Protein AF-A0A9L0K3Y4-F1 (afdb_monomer)

Sequence (132 aa):
KIEARVSADEDLKLSDLLKYYLRESQAAKDLLYRRSRSLVDYENANKALDKARAKNKDVLQAETSQQLCCQKFEKISESAKQELIDFKTRRVAAFRKNLVELAELELKHAKTCLHTPPVVPGMSFTAKGNSR

InterPro domains:
  IPR015404 Sorting nexin/Vps5-like, C-terminal [PF09325] (7-114)
  IPR027267 AH/BAR domain superfamily [G3DSA:1.20.1270.60] (1-116)

Nearest PDB structures (foldseek):
  5c22-assembly3_C  TM=6.280E-01  e=1.114E+00  Escherichia coli
  5c21-assembly1_A  TM=4.181E-01  e=3.811E-01  Escherichia coli
  5c22-assembly4_D  TM=4.394E-01  e=1.114E+00  Escherichia coli
  3g67-assembly1_A  TM=3.971E-01  e=1.905E+00  Thermotoga maritima
  3g6b-assembly1_A  TM=4.004E-01  e=8.452E+00  Thermotoga maritima

Structure (mmCIF, N/CA/C/O backbone):
data_AF-A0A9L0K3Y4-F1
#
_entry.id   AF-A0A9L0K3Y4-F1
#
loop_
_atom_site.group_PDB
_atom_site.id
_atom_site.type_symbol
_atom_site.label_atom_id
_atom_site.label_alt_id
_atom_site.label_comp_id
_atom_site.label_asym_id
_atom_site.label_entity_id
_atom_site.label_seq_id
_atom_site.pdbx_PDB_ins_code
_atom_site.Cartn_x
_atom_site.Cartn_y
_atom_site.Cartn_z
_atom_site.occupancy
_atom_site.B_iso_or_equiv
_atom_site.auth_seq_id
_atom_site.auth_comp_id
_atom_site.auth_asym_id
_atom_site.auth_atom_id
_atom_site.pdbx_PDB_model_num
ATOM 1 N N . LYS A 1 1 ? 24.027 -12.639 -34.944 1.00 59.56 1 LYS A N 1
ATOM 2 C CA . LYS A 1 1 ? 23.664 -13.659 -33.916 1.00 59.56 1 LYS A CA 1
ATOM 3 C C . LYS A 1 1 ? 23.629 -13.090 -32.488 1.00 59.56 1 LYS A C 1
ATOM 5 O O . LYS A 1 1 ? 22.865 -13.609 -31.691 1.00 59.56 1 LYS A O 1
ATOM 10 N N . ILE A 1 2 ? 24.420 -12.056 -32.163 1.00 70.88 2 ILE A N 1
ATOM 11 C CA . ILE A 1 2 ? 24.448 -11.424 -30.827 1.00 70.88 2 ILE A CA 1
ATOM 12 C C . ILE A 1 2 ? 23.278 -10.439 -30.639 1.00 70.88 2 ILE A C 1
ATOM 14 O O . ILE A 1 2 ? 22.562 -10.552 -29.658 1.00 70.88 2 ILE A O 1
ATOM 18 N N . GLU A 1 3 ? 22.997 -9.570 -31.611 1.00 64.25 3 GLU A N 1
ATOM 19 C CA . GLU A 1 3 ? 21.925 -8.550 -31.526 1.00 64.25 3 GLU A CA 1
ATOM 20 C C . GLU A 1 3 ? 20.515 -9.142 -31.335 1.00 64.25 3 GLU A C 1
ATOM 22 O O . GLU A 1 3 ? 19.731 -8.661 -30.522 1.00 64.25 3 GLU A O 1
ATOM 27 N N . ALA A 1 4 ? 20.215 -10.259 -32.007 1.00 67.06 4 ALA A N 1
ATOM 28 C CA . ALA A 1 4 ? 18.954 -10.982 -31.819 1.00 67.06 4 ALA A CA 1
ATOM 29 C C . ALA A 1 4 ? 18.806 -11.577 -30.404 1.00 67.06 4 ALA A C 1
ATOM 31 O O . ALA A 1 4 ? 17.697 -11.661 -29.889 1.00 67.06 4 ALA A O 1
ATOM 32 N N . ARG A 1 5 ? 19.916 -11.974 -29.761 1.00 70.50 5 ARG A N 1
ATOM 33 C CA . ARG A 1 5 ? 19.905 -12.440 -28.361 1.00 70.50 5 ARG A CA 1
ATOM 34 C C . ARG A 1 5 ? 19.705 -11.272 -27.404 1.00 70.50 5 ARG A C 1
ATOM 36 O O . ARG A 1 5 ? 18.880 -11.356 -26.513 1.00 70.50 5 ARG A O 1
ATOM 43 N N . VAL A 1 6 ? 20.408 -10.173 -27.660 1.00 70.00 6 VAL A N 1
ATOM 44 C CA . VAL A 1 6 ? 20.330 -8.944 -26.865 1.00 70.00 6 VAL A CA 1
ATOM 45 C C . VAL A 1 6 ? 18.920 -8.331 -26.914 1.00 70.00 6 VAL A C 1
ATOM 47 O O . VAL A 1 6 ? 18.428 -7.876 -25.891 1.00 70.00 6 VAL A O 1
ATOM 50 N N . SER A 1 7 ? 18.226 -8.411 -28.056 1.00 71.38 7 SER A N 1
ATOM 51 C CA . SER A 1 7 ? 16.805 -8.025 -28.162 1.00 71.38 7 SER A CA 1
ATOM 52 C C . SER A 1 7 ? 15.897 -8.913 -27.304 1.00 71.38 7 SER A C 1
ATOM 54 O O . SER A 1 7 ? 15.105 -8.412 -26.514 1.00 71.38 7 SER A O 1
ATOM 56 N N . ALA A 1 8 ? 16.044 -10.238 -27.424 1.00 77.94 8 ALA A N 1
ATOM 57 C CA . ALA A 1 8 ? 15.236 -11.193 -26.666 1.00 77.94 8 ALA A CA 1
ATOM 58 C C . ALA A 1 8 ? 15.452 -11.074 -25.144 1.00 77.94 8 A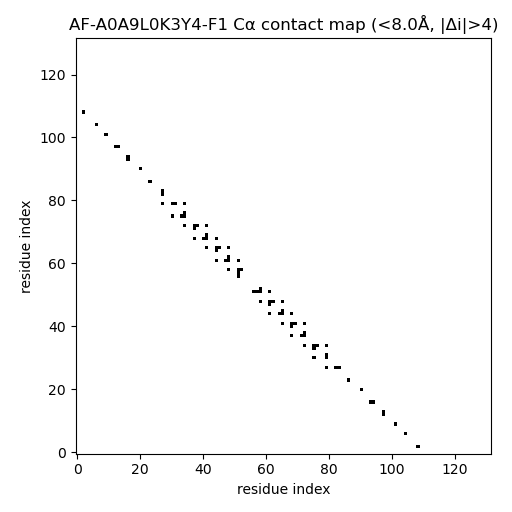LA A C 1
ATOM 60 O O . ALA A 1 8 ? 14.513 -11.266 -24.372 1.00 77.94 8 ALA A O 1
ATOM 61 N N . ASP A 1 9 ? 16.669 -10.728 -24.716 1.00 79.56 9 ASP A N 1
ATOM 62 C CA . ASP A 1 9 ? 16.999 -10.505 -23.309 1.00 79.56 9 ASP A CA 1
ATOM 63 C C . ASP A 1 9 ? 16.306 -9.250 -22.746 1.00 79.56 9 ASP A C 1
ATOM 65 O O . ASP A 1 9 ? 15.820 -9.285 -21.614 1.00 79.56 9 ASP A O 1
ATOM 69 N N . GLU A 1 10 ? 16.219 -8.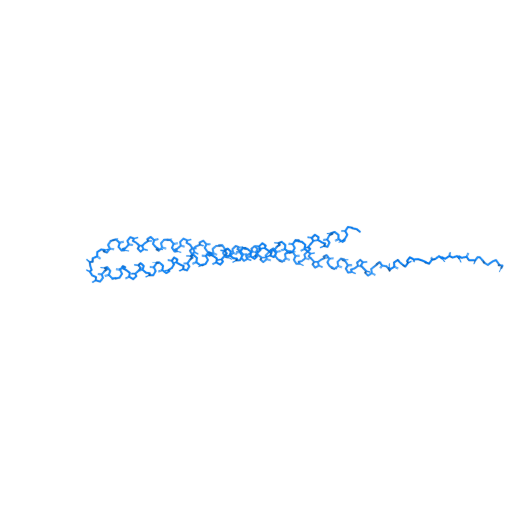151 -23.506 1.00 82.06 10 GLU A N 1
ATOM 70 C CA . GLU A 1 10 ? 15.505 -6.946 -23.052 1.00 82.06 10 GLU A CA 1
ATOM 71 C C . GLU A 1 10 ? 13.984 -7.146 -22.981 1.00 82.06 10 GLU A C 1
ATOM 73 O O . GLU A 1 10 ? 13.358 -6.730 -22.001 1.00 82.06 10 GLU A O 1
ATOM 78 N N . ASP A 1 11 ? 13.390 -7.856 -23.943 1.00 82.38 11 ASP A N 1
ATOM 79 C CA . ASP A 1 11 ? 11.960 -8.197 -23.914 1.00 82.38 11 ASP A CA 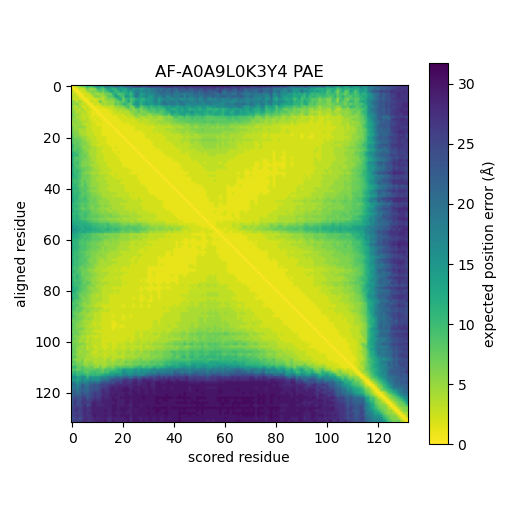1
ATOM 80 C C . ASP A 1 11 ? 11.608 -9.087 -22.712 1.00 82.38 11 ASP A C 1
ATOM 82 O O . ASP A 1 11 ? 10.567 -8.913 -22.057 1.00 82.38 11 ASP A O 1
ATOM 86 N N . LEU A 1 12 ? 12.495 -10.031 -22.383 1.00 87.25 12 LEU A N 1
ATOM 87 C CA . LEU A 1 12 ? 12.357 -10.875 -21.202 1.00 87.25 12 LEU A CA 1
ATOM 88 C C . LEU A 1 12 ? 12.448 -10.042 -19.915 1.00 87.25 12 LEU A C 1
ATOM 90 O O . LEU A 1 12 ? 11.584 -10.175 -19.044 1.00 87.25 12 LEU A O 1
ATOM 94 N N . LYS A 1 13 ? 13.426 -9.130 -19.817 1.00 90.00 13 LYS A N 1
ATOM 95 C CA . LYS A 1 13 ? 13.567 -8.215 -18.670 1.00 90.00 13 LYS A CA 1
ATOM 96 C C . LYS A 1 13 ? 12.327 -7.346 -18.471 1.00 90.00 13 LYS A C 1
ATOM 98 O O . LYS A 1 13 ? 11.854 -7.231 -17.339 1.00 90.00 13 LYS A O 1
ATOM 103 N N . LEU A 1 14 ? 11.778 -6.761 -19.539 1.00 89.56 14 LEU A N 1
ATOM 104 C CA . LEU A 1 14 ? 10.555 -5.954 -19.464 1.00 89.56 14 LEU A CA 1
ATOM 105 C C . LEU A 1 14 ? 9.363 -6.801 -18.993 1.00 89.56 14 LEU A C 1
ATOM 107 O O . LEU A 1 14 ? 8.607 -6.390 -18.109 1.00 89.56 14 LEU A O 1
ATOM 111 N N . SER A 1 15 ? 9.214 -8.006 -19.543 1.00 93.25 15 SER A N 1
ATOM 112 C CA . SER A 1 15 ? 8.144 -8.933 -19.165 1.00 93.25 15 SER A CA 1
ATOM 113 C C . SER A 1 15 ? 8.206 -9.322 -17.686 1.00 93.25 15 SER A C 1
ATOM 115 O O . SER A 1 15 ? 7.180 -9.343 -16.999 1.00 93.25 15 SER A O 1
ATOM 117 N N . ASP A 1 16 ? 9.399 -9.612 -17.173 1.00 94.50 16 ASP A N 1
ATOM 118 C CA . ASP A 1 16 ? 9.596 -9.978 -15.772 1.00 94.50 16 ASP A CA 1
ATOM 119 C C . ASP A 1 16 ? 9.396 -8.784 -14.837 1.00 94.50 16 ASP A C 1
ATOM 121 O O . ASP A 1 16 ? 8.762 -8.922 -13.786 1.00 94.50 16 ASP A O 1
ATOM 125 N N . LEU A 1 17 ? 9.824 -7.591 -15.256 1.00 95.06 17 LEU A N 1
ATOM 126 C CA . LEU A 1 17 ? 9.579 -6.343 -14.539 1.00 95.06 17 LEU A CA 1
ATOM 127 C C . LEU A 1 17 ? 8.077 -6.062 -14.380 1.00 95.06 17 LEU A C 1
ATOM 129 O O . LEU A 1 17 ? 7.612 -5.744 -13.281 1.00 95.06 17 LEU A O 1
ATOM 133 N N . LEU A 1 18 ? 7.305 -6.220 -15.459 1.00 94.88 18 LEU A N 1
ATOM 134 C CA . LEU A 1 18 ? 5.850 -6.057 -15.451 1.00 94.88 18 LEU A CA 1
ATOM 135 C C . LEU A 1 18 ? 5.178 -7.054 -14.500 1.00 94.88 18 LEU A C 1
ATOM 137 O O . LEU A 1 18 ? 4.368 -6.659 -13.659 1.00 94.88 18 LEU A O 1
ATOM 141 N N . LYS A 1 19 ? 5.538 -8.341 -14.588 1.00 96.81 19 LYS A N 1
ATOM 142 C CA . LYS A 1 19 ? 4.994 -9.392 -13.709 1.00 96.81 19 LYS A CA 1
ATOM 143 C C . LYS A 1 19 ? 5.338 -9.141 -12.242 1.00 96.81 19 LYS A C 1
ATOM 145 O O . LYS A 1 19 ? 4.484 -9.342 -11.378 1.00 96.81 19 LYS A O 1
ATOM 150 N N . TYR A 1 20 ? 6.562 -8.698 -11.959 1.00 96.56 20 TYR A N 1
ATOM 151 C CA . TYR A 1 20 ? 6.998 -8.351 -10.610 1.00 96.56 20 TYR A CA 1
ATOM 152 C C . TYR A 1 20 ? 6.137 -7.224 -10.028 1.00 96.56 20 TYR A C 1
ATOM 154 O O . TYR A 1 20 ? 5.509 -7.404 -8.984 1.00 96.56 20 TYR A O 1
ATOM 162 N N . TYR A 1 21 ? 6.007 -6.099 -10.737 1.00 97.25 21 TYR A N 1
ATOM 163 C CA . TYR A 1 21 ? 5.234 -4.962 -10.231 1.00 97.25 21 TYR A CA 1
ATOM 164 C C . TYR A 1 21 ? 3.720 -5.197 -10.214 1.00 97.25 21 TYR A C 1
ATOM 166 O O . TYR A 1 21 ? 3.022 -4.560 -9.421 1.00 97.25 21 TYR A O 1
ATOM 174 N N . LEU A 1 22 ? 3.197 -6.128 -11.016 1.00 96.44 22 LEU A N 1
ATOM 175 C CA . LEU A 1 22 ? 1.817 -6.599 -10.891 1.00 96.44 22 LEU A CA 1
ATOM 176 C C . LEU A 1 22 ? 1.587 -7.292 -9.539 1.00 96.44 22 LEU A C 1
ATOM 178 O O . LEU A 1 22 ? 0.618 -6.981 -8.846 1.00 96.44 22 LEU A O 1
ATOM 182 N N . ARG A 1 23 ? 2.495 -8.191 -9.137 1.00 97.31 23 ARG A N 1
ATOM 183 C CA . ARG A 1 23 ? 2.420 -8.883 -7.838 1.00 97.31 23 ARG A CA 1
ATOM 184 C C . ARG A 1 23 ? 2.580 -7.913 -6.673 1.00 97.31 23 ARG A C 1
ATOM 186 O O . ARG A 1 23 ? 1.774 -7.945 -5.748 1.00 97.31 23 ARG A O 1
ATOM 193 N N . GLU A 1 24 ? 3.549 -7.006 -6.755 1.00 96.31 24 GLU A N 1
ATOM 194 C CA . GLU A 1 24 ? 3.743 -5.965 -5.737 1.00 96.31 24 GLU A CA 1
ATOM 195 C C . GLU A 1 24 ? 2.506 -5.050 -5.620 1.00 96.31 24 GLU A C 1
ATOM 197 O O . GLU A 1 24 ? 2.100 -4.687 -4.517 1.00 96.31 24 GLU A O 1
ATOM 202 N N . SER A 1 25 ? 1.838 -4.729 -6.738 1.00 96.31 25 SER A N 1
ATOM 203 C CA . SER A 1 25 ? 0.578 -3.964 -6.715 1.00 96.31 25 SER A CA 1
ATOM 204 C C . SER A 1 25 ? -0.537 -4.712 -5.977 1.00 96.31 25 SER A C 1
ATOM 206 O O . SER A 1 25 ? -1.311 -4.096 -5.241 1.00 96.31 25 SER A O 1
ATOM 208 N N . GLN A 1 26 ? -0.622 -6.035 -6.149 1.00 97.62 26 GLN A N 1
ATOM 209 C CA . GLN A 1 26 ? -1.588 -6.860 -5.425 1.00 97.62 26 GLN A CA 1
ATOM 210 C C . GLN A 1 26 ? -1.269 -6.897 -3.924 1.00 97.62 26 GLN A C 1
ATOM 212 O O . GLN A 1 26 ? -2.167 -6.695 -3.112 1.00 97.62 26 GLN A O 1
ATOM 217 N N . ALA A 1 27 ? 0.004 -7.034 -3.546 1.00 96.88 27 ALA A N 1
ATOM 218 C CA . ALA A 1 27 ? 0.422 -6.981 -2.145 1.00 96.88 27 ALA A CA 1
ATOM 219 C C . ALA A 1 27 ? 0.078 -5.631 -1.482 1.00 96.88 27 ALA A C 1
ATOM 221 O O . ALA A 1 27 ? -0.430 -5.595 -0.357 1.00 96.88 27 ALA A O 1
ATOM 222 N N . ALA A 1 28 ? 0.277 -4.516 -2.195 1.00 97.44 28 ALA A N 1
ATOM 223 C CA . ALA A 1 28 ? -0.121 -3.187 -1.734 1.00 97.44 28 ALA A CA 1
ATOM 224 C C . ALA A 1 28 ? -1.646 -3.073 -1.541 1.00 97.44 28 ALA A C 1
ATOM 226 O O . ALA A 1 28 ? -2.114 -2.514 -0.544 1.00 97.44 28 ALA A O 1
ATOM 227 N N . LYS A 1 29 ? -2.436 -3.651 -2.455 1.00 97.94 29 LYS A N 1
ATOM 228 C CA . LYS A 1 29 ? -3.898 -3.729 -2.325 1.00 97.94 29 LYS A CA 1
ATOM 229 C C . LYS A 1 29 ? -4.312 -4.546 -1.098 1.00 97.94 29 LYS A C 1
ATOM 231 O O . LYS A 1 29 ? -5.174 -4.103 -0.339 1.00 97.94 29 LYS A O 1
ATOM 236 N N . ASP A 1 30 ? -3.673 -5.687 -0.858 1.00 98.12 30 ASP A N 1
ATOM 237 C CA . ASP A 1 30 ? -3.963 -6.550 0.293 1.00 98.12 30 ASP A CA 1
ATOM 238 C C . ASP A 1 30 ? -3.582 -5.879 1.626 1.00 98.12 30 ASP A C 1
ATOM 240 O O . ASP A 1 30 ? -4.265 -6.038 2.642 1.00 98.12 30 ASP A O 1
ATOM 244 N N . LEU A 1 31 ? -2.512 -5.079 1.643 1.00 98.06 31 LEU A N 1
ATOM 245 C CA . LEU A 1 31 ? -2.145 -4.244 2.789 1.00 98.06 31 LEU A CA 1
ATOM 246 C C . LEU A 1 31 ? -3.215 -3.185 3.089 1.00 98.06 31 LEU A C 1
ATOM 248 O O . LEU A 1 31 ? -3.651 -3.055 4.236 1.00 98.06 31 LEU A O 1
ATOM 252 N N . LEU A 1 32 ? -3.693 -2.477 2.064 1.00 98.25 32 LEU A N 1
ATOM 253 C CA . LEU A 1 32 ? -4.776 -1.501 2.204 1.00 98.25 32 LEU A CA 1
ATOM 254 C C . LEU A 1 32 ? -6.090 -2.145 2.656 1.00 98.25 32 LEU A C 1
ATOM 256 O O . LEU A 1 32 ? -6.804 -1.566 3.476 1.00 98.25 32 LEU A O 1
ATOM 260 N N . TYR A 1 33 ? -6.387 -3.358 2.186 1.00 98.44 33 TYR A N 1
ATOM 261 C CA . TYR A 1 33 ? -7.545 -4.120 2.644 1.00 98.44 33 TYR A CA 1
ATOM 262 C C . TYR A 1 33 ? -7.446 -4.457 4.138 1.00 98.44 33 TYR A C 1
ATOM 264 O O . TYR A 1 33 ? -8.382 -4.191 4.895 1.00 98.44 33 TYR A O 1
ATOM 272 N N . ARG A 1 34 ? -6.290 -4.956 4.602 1.00 98.50 34 ARG A N 1
ATOM 273 C CA . ARG A 1 34 ? -6.045 -5.215 6.034 1.00 98.50 34 ARG A CA 1
ATOM 274 C C . ARG A 1 34 ? -6.192 -3.950 6.880 1.00 98.50 34 ARG A C 1
ATOM 276 O O . ARG A 1 34 ? -6.812 -4.008 7.941 1.00 98.50 34 ARG A O 1
ATOM 283 N N . ARG A 1 35 ? -5.682 -2.812 6.394 1.00 98.62 35 ARG A N 1
ATOM 284 C CA . ARG A 1 35 ? -5.844 -1.499 7.041 1.00 98.62 35 ARG A CA 1
ATOM 285 C C . ARG A 1 35 ? -7.313 -1.095 7.149 1.00 98.62 35 ARG A C 1
ATOM 287 O O . ARG A 1 35 ? -7.757 -0.656 8.206 1.00 98.62 35 ARG A O 1
ATOM 294 N N . SER A 1 36 ? -8.065 -1.230 6.058 1.00 98.69 36 SER A N 1
ATOM 295 C CA . SER A 1 36 ? -9.496 -0.918 6.038 1.00 98.69 36 SER A CA 1
ATOM 296 C C . SER A 1 36 ? -10.260 -1.802 7.022 1.00 98.69 36 SER A C 1
ATOM 298 O O . SER A 1 36 ? -11.092 -1.299 7.773 1.00 98.69 36 SER A O 1
ATOM 300 N N . ARG A 1 37 ? -9.921 -3.094 7.106 1.00 98.62 37 ARG A N 1
ATOM 301 C CA . ARG A 1 37 ? -10.554 -3.991 8.072 1.00 98.62 37 ARG A CA 1
ATOM 302 C C . ARG A 1 37 ? -10.254 -3.601 9.519 1.00 98.62 37 ARG A C 1
ATOM 304 O O . ARG A 1 37 ? -11.180 -3.556 10.320 1.00 98.62 37 ARG A O 1
ATOM 311 N N . SER A 1 38 ? -9.005 -3.263 9.848 1.00 98.62 38 SER A N 1
ATOM 312 C CA . SER A 1 38 ? -8.675 -2.829 11.211 1.00 98.62 38 SER A CA 1
ATOM 313 C C . SER A 1 38 ? -9.312 -1.488 11.580 1.00 98.62 38 SER A C 1
ATOM 315 O O . SER A 1 38 ? -9.596 -1.271 12.752 1.00 98.62 38 SER A O 1
ATOM 317 N N . LEU A 1 39 ? -9.553 -0.599 10.607 1.00 98.62 39 LEU A N 1
ATOM 318 C CA . LEU A 1 39 ? -10.312 0.634 10.836 1.00 98.62 39 LEU A CA 1
ATOM 319 C C . LEU A 1 39 ? -11.753 0.325 11.246 1.00 98.62 39 LEU A C 1
ATOM 321 O O . LEU A 1 39 ? -12.231 0.868 12.232 1.00 98.62 39 LEU A O 1
ATOM 325 N N . VAL A 1 40 ? 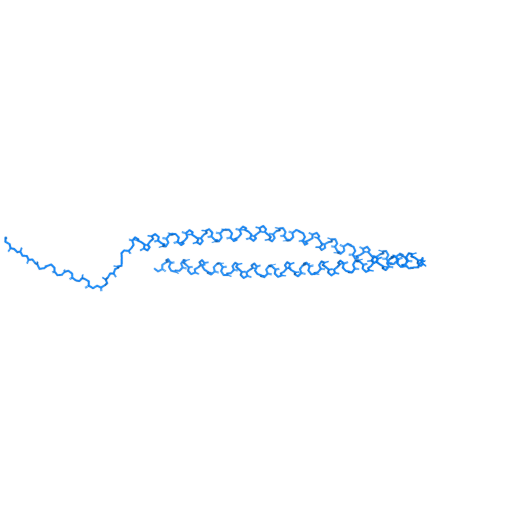-12.417 -0.588 10.533 1.00 98.69 40 VAL A N 1
ATOM 326 C CA . VAL A 1 40 ? -13.779 -1.020 10.882 1.00 98.69 40 VAL A CA 1
ATOM 327 C C . VAL A 1 40 ? -13.817 -1.631 12.285 1.00 98.69 40 VAL A C 1
ATOM 329 O O . VAL A 1 40 ? -14.711 -1.317 13.070 1.00 98.69 40 VAL A O 1
ATOM 332 N N . ASP A 1 41 ? -12.838 -2.471 12.632 1.00 98.56 41 ASP A N 1
ATOM 333 C CA . ASP A 1 41 ? -12.731 -3.041 13.982 1.00 98.56 41 ASP A CA 1
ATOM 334 C C . ASP A 1 41 ? -12.572 -1.931 15.041 1.00 98.56 41 ASP A C 1
ATOM 336 O O . ASP A 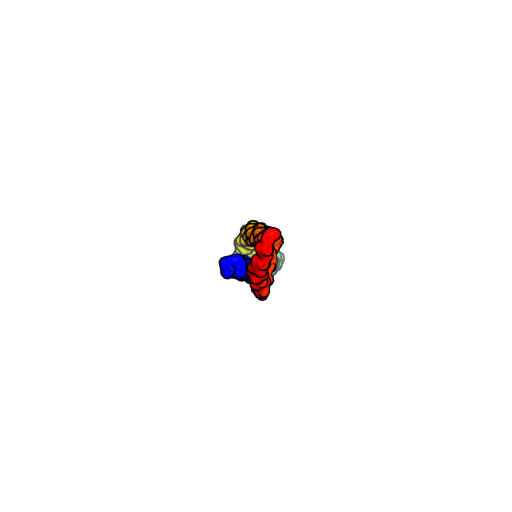1 41 ? -13.234 -1.958 16.079 1.00 98.56 41 ASP A O 1
ATOM 340 N N . TYR A 1 42 ? -11.747 -0.920 14.753 1.00 98.75 42 TYR A N 1
ATOM 341 C CA . TYR A 1 42 ? -11.535 0.236 15.621 1.00 98.75 42 TYR A CA 1
ATOM 342 C C . TYR A 1 42 ? -12.795 1.098 15.798 1.00 98.75 42 TYR A C 1
ATOM 344 O O . TYR A 1 42 ? -13.166 1.429 16.925 1.00 98.75 42 TYR A O 1
ATOM 352 N N . GLU A 1 43 ? -13.514 1.400 14.718 1.00 98.62 43 GLU A N 1
ATOM 353 C CA . GLU A 1 43 ? -14.786 2.129 14.765 1.00 98.62 43 GLU A CA 1
ATOM 354 C C . GLU A 1 43 ? -15.854 1.378 15.569 1.00 98.62 43 GLU A C 1
ATOM 356 O O . GLU A 1 43 ? -16.621 1.983 16.321 1.00 98.62 43 GLU A O 1
ATOM 361 N N . ASN A 1 44 ? -15.900 0.051 15.444 1.00 98.62 44 ASN A N 1
ATOM 362 C CA . ASN A 1 44 ? -16.811 -0.780 16.223 1.00 98.62 44 ASN A CA 1
ATOM 363 C C . ASN A 1 44 ? -16.451 -0.780 17.714 1.00 98.62 44 ASN A C 1
ATOM 365 O O . ASN A 1 44 ? -17.352 -0.678 18.549 1.00 98.62 44 ASN A O 1
ATOM 369 N N . ALA A 1 45 ? -15.160 -0.842 18.053 1.00 98.50 45 ALA A N 1
ATOM 370 C CA . ALA A 1 45 ? -14.696 -0.750 19.434 1.00 98.50 45 ALA A CA 1
ATOM 371 C C . ALA A 1 45 ? -14.991 0.630 20.052 1.00 98.50 45 ALA A C 1
ATOM 373 O O . ALA A 1 45 ? -15.460 0.694 21.186 1.00 98.50 45 ALA A O 1
ATOM 374 N N . ASN A 1 46 ? -14.837 1.718 19.286 1.00 98.44 46 ASN A N 1
ATOM 375 C CA . ASN A 1 46 ? -15.257 3.063 19.701 1.00 98.44 46 ASN A CA 1
ATOM 376 C C . ASN A 1 46 ? -16.758 3.111 20.027 1.00 98.44 46 ASN A C 1
ATOM 378 O O . ASN A 1 46 ? -17.142 3.506 21.124 1.00 98.44 46 ASN A O 1
ATOM 382 N N . LYS A 1 47 ? -17.616 2.607 19.129 1.00 98.56 47 LYS A N 1
ATOM 383 C CA . LYS A 1 47 ? -19.071 2.547 19.374 1.00 98.56 47 LYS A CA 1
ATOM 384 C C . LYS A 1 47 ? -19.426 1.702 20.601 1.00 98.56 47 LYS A C 1
ATOM 386 O O . LYS A 1 47 ? -20.407 1.990 21.286 1.00 98.56 47 LYS A O 1
ATOM 391 N N . ALA A 1 48 ? -18.692 0.618 20.853 1.00 98.25 48 ALA A N 1
ATOM 392 C CA . ALA A 1 48 ? -18.897 -0.222 22.030 1.00 98.25 48 ALA A CA 1
ATOM 393 C C . ALA A 1 48 ? -18.506 0.515 23.320 1.00 98.25 48 ALA A C 1
ATOM 395 O O . ALA A 1 48 ? -19.252 0.460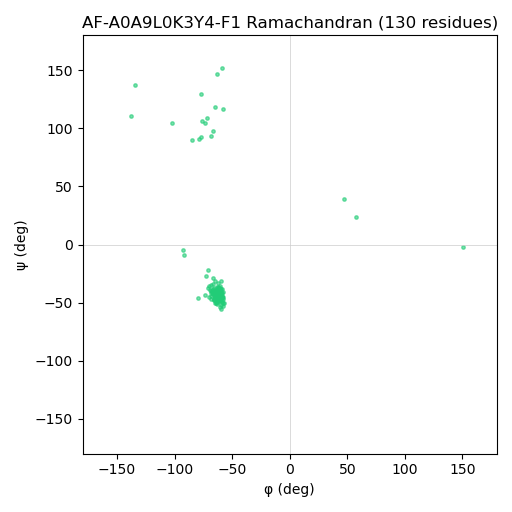 24.298 1.00 98.25 48 ALA A O 1
ATOM 396 N N . LEU A 1 49 ? -17.396 1.253 23.294 1.00 98.56 49 LEU A N 1
ATOM 397 C CA . LEU A 1 49 ? -16.957 2.098 24.397 1.00 98.56 49 LEU A CA 1
ATOM 398 C C . LEU A 1 49 ? -17.973 3.202 24.718 1.00 98.56 49 LEU A C 1
ATOM 400 O O . LEU A 1 49 ? -18.331 3.376 25.882 1.00 98.56 49 LEU A O 1
ATOM 404 N N . ASP A 1 50 ? -18.519 3.878 23.709 1.00 98.31 50 ASP A N 1
ATOM 405 C CA . ASP A 1 50 ? -19.554 4.899 23.917 1.00 98.31 50 ASP A CA 1
ATOM 406 C C . ASP A 1 50 ? -20.800 4.314 24.600 1.00 98.31 50 ASP A C 1
ATOM 408 O O . ASP A 1 50 ? -21.354 4.904 25.530 1.00 98.31 50 ASP A O 1
ATOM 412 N N . LYS A 1 51 ? -21.211 3.101 24.206 1.00 98.25 51 LYS A N 1
ATOM 413 C CA . LYS A 1 51 ? -22.322 2.379 24.849 1.00 98.25 51 LYS A CA 1
ATOM 414 C C . LYS A 1 51 ? -22.006 1.984 26.293 1.00 98.25 51 LYS A C 1
ATOM 416 O O . LYS A 1 51 ? -22.896 2.067 27.140 1.00 98.25 51 LYS A O 1
ATOM 421 N N . ALA A 1 52 ? -20.783 1.532 26.569 1.00 98.31 52 ALA A N 1
ATOM 422 C CA . ALA A 1 52 ? -20.330 1.174 27.913 1.00 98.31 52 ALA A CA 1
ATOM 423 C C . ALA A 1 52 ? -20.337 2.400 28.840 1.00 98.31 52 ALA A C 1
ATOM 425 O O . ALA A 1 52 ? -20.883 2.341 29.944 1.00 98.31 52 ALA A O 1
ATOM 426 N N . ARG A 1 53 ? -19.832 3.540 28.347 1.00 98.19 53 ARG A N 1
ATOM 427 C CA . ARG A 1 53 ? -19.848 4.836 29.043 1.00 98.19 53 ARG A CA 1
ATOM 428 C C . ARG A 1 53 ? -21.268 5.321 29.316 1.00 98.19 53 ARG A C 1
ATOM 430 O O . ARG A 1 53 ? -21.580 5.653 30.453 1.00 98.19 53 ARG A O 1
ATOM 437 N N . ALA A 1 54 ? -22.155 5.271 28.321 1.00 98.25 54 ALA A N 1
ATOM 438 C CA . ALA A 1 54 ? -23.555 5.670 28.489 1.00 98.25 54 ALA A CA 1
ATOM 439 C C . ALA A 1 54 ? -24.298 4.838 29.553 1.00 98.25 54 ALA A C 1
ATOM 441 O O . ALA A 1 54 ? -25.194 5.345 30.222 1.00 98.25 54 ALA A O 1
ATOM 442 N N . LYS A 1 55 ? -23.926 3.563 29.723 1.00 97.69 55 LYS A N 1
ATOM 443 C CA . LYS A 1 55 ? -24.507 2.656 30.727 1.00 97.69 55 LYS A CA 1
ATOM 444 C C . LYS A 1 55 ? -23.738 2.624 32.052 1.00 97.69 55 LYS A C 1
ATOM 446 O O . LYS A 1 55 ? -24.179 1.928 32.961 1.00 97.69 55 LYS A O 1
ATOM 451 N N . ASN A 1 56 ? -22.599 3.319 32.152 1.00 96.69 56 ASN A N 1
ATOM 452 C CA . ASN A 1 56 ? -21.636 3.218 33.257 1.00 96.69 56 ASN A CA 1
ATOM 453 C C . ASN A 1 56 ? -21.297 1.764 33.638 1.00 96.69 56 ASN A C 1
ATOM 455 O O . ASN A 1 56 ? -21.172 1.423 34.813 1.00 96.69 56 ASN A O 1
ATOM 459 N N . LYS A 1 57 ? -21.169 0.888 32.635 1.00 97.31 57 LYS A N 1
ATOM 460 C CA . LYS A 1 57 ? -20.934 -0.547 32.828 1.00 97.31 57 LYS A CA 1
ATOM 461 C C . LYS A 1 57 ? -19.839 -1.035 31.887 1.00 97.31 57 LYS A C 1
ATOM 463 O O . LYS A 1 57 ? -19.839 -0.667 30.718 1.00 97.31 57 LYS A O 1
ATOM 468 N N . ASP A 1 58 ? -18.929 -1.865 32.399 1.00 96.62 58 ASP A N 1
ATOM 469 C CA . ASP A 1 58 ? -17.843 -2.516 31.644 1.00 96.62 58 ASP A CA 1
ATOM 470 C C . ASP A 1 58 ? -16.890 -1.533 30.922 1.00 96.62 58 ASP A C 1
ATOM 472 O O . ASP A 1 58 ? -16.210 -1.892 29.960 1.00 96.62 58 ASP A O 1
ATOM 476 N N . VAL A 1 59 ? -16.813 -0.281 31.398 1.00 97.94 59 VAL A N 1
ATOM 477 C CA . VAL A 1 59 ? -16.068 0.813 30.745 1.00 97.94 59 VAL A CA 1
ATOM 478 C C . VAL A 1 59 ? -14.587 0.472 30.579 1.00 97.94 59 VAL A C 1
ATOM 480 O O . VAL A 1 59 ? -14.082 0.540 29.466 1.00 97.94 59 VAL A O 1
ATOM 483 N N . LEU A 1 60 ? -13.913 0.018 31.641 1.00 97.88 60 LEU A N 1
ATOM 484 C CA . LEU A 1 60 ? -12.481 -0.321 31.600 1.00 97.88 60 LEU A CA 1
ATOM 485 C C . LEU A 1 60 ? -12.158 -1.418 30.571 1.00 97.88 60 LEU A C 1
ATOM 487 O O . LEU A 1 60 ? -11.137 -1.361 29.880 1.00 97.88 60 LEU A O 1
ATOM 491 N N . GLN A 1 61 ? -13.039 -2.414 30.441 1.00 97.69 61 GLN A N 1
ATOM 492 C CA . GLN A 1 61 ? -12.874 -3.486 29.462 1.00 97.69 61 GLN A CA 1
ATOM 493 C C . GLN A 1 61 ? -13.040 -2.948 28.035 1.00 97.69 61 GLN A C 1
ATOM 495 O O . GLN A 1 61 ? -12.240 -3.272 27.154 1.00 97.69 61 GLN A O 1
ATOM 500 N N . ALA A 1 62 ? -14.052 -2.107 27.806 1.00 98.19 62 ALA A N 1
ATOM 501 C CA . ALA A 1 62 ? -14.290 -1.490 26.507 1.00 98.19 62 ALA A CA 1
ATOM 502 C C . ALA A 1 62 ? -13.1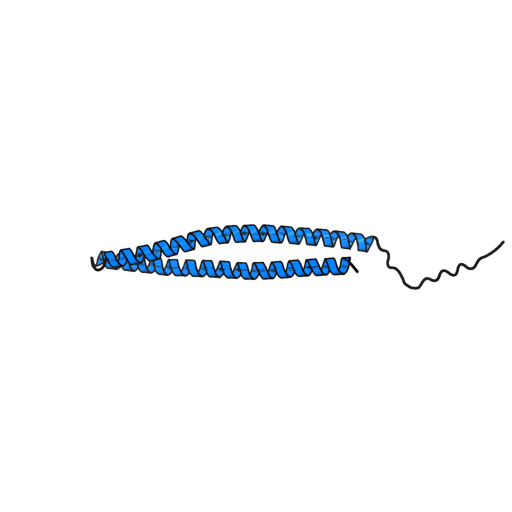63 -0.518 26.107 1.00 98.19 62 ALA A C 1
ATOM 504 O O . ALA A 1 62 ? -12.763 -0.513 24.944 1.00 98.19 62 ALA A O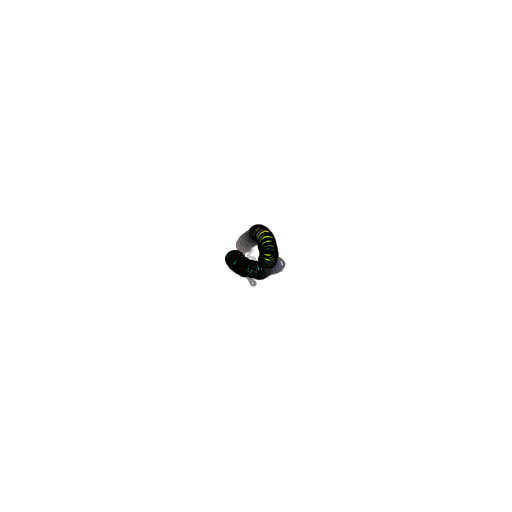 1
ATOM 505 N N . GLU A 1 63 ? -12.603 0.239 27.056 1.00 98.31 63 GLU A N 1
ATOM 506 C CA . GLU A 1 63 ? -11.446 1.120 26.831 1.00 98.31 63 GLU A CA 1
ATOM 507 C C . GLU A 1 63 ? -10.213 0.322 26.422 1.00 98.31 63 GLU A C 1
ATOM 509 O O . GLU A 1 63 ? -9.588 0.628 25.409 1.00 98.31 63 GLU A O 1
ATOM 514 N N . THR A 1 64 ? -9.917 -0.762 27.141 1.00 98.50 64 THR A N 1
ATOM 515 C CA . THR A 1 64 ? -8.797 -1.648 26.798 1.00 98.50 64 THR A CA 1
ATOM 516 C C . THR A 1 64 ? -8.959 -2.224 25.389 1.00 98.50 64 THR A C 1
ATOM 518 O O . THR A 1 64 ? -8.021 -2.215 24.590 1.00 98.50 64 THR A O 1
ATOM 521 N N . SER A 1 65 ? -10.163 -2.695 25.044 1.00 98.31 65 SER A N 1
ATOM 522 C CA . SER A 1 65 ? -10.436 -3.237 23.709 1.00 98.31 65 SER A CA 1
ATOM 523 C C . SER A 1 65 ? -10.295 -2.178 22.613 1.00 98.31 65 SER A C 1
ATOM 525 O O . SER A 1 65 ? -9.745 -2.472 21.551 1.00 98.31 65 SER A O 1
ATOM 527 N N . GLN A 1 66 ? -10.779 -0.959 22.855 1.00 98.62 66 GLN A N 1
ATOM 528 C CA . GLN A 1 66 ? -10.652 0.162 21.928 1.00 98.62 66 GLN A CA 1
ATOM 529 C C . GLN A 1 66 ? -9.185 0.537 21.709 1.00 98.62 66 GLN A C 1
ATOM 531 O O . GLN A 1 66 ? -8.771 0.693 20.558 1.00 98.62 66 GLN A O 1
ATOM 536 N N . GLN A 1 67 ? -8.387 0.585 22.778 1.00 98.62 67 GLN A N 1
ATOM 537 C CA . GLN A 1 67 ? -6.973 0.935 22.710 1.00 98.62 67 GLN A CA 1
ATOM 538 C C . GLN A 1 67 ? -6.179 -0.092 21.890 1.00 98.62 67 GLN A C 1
ATOM 540 O O . GLN A 1 67 ? -5.369 0.288 21.043 1.00 98.62 67 GLN A O 1
ATOM 545 N N . LEU A 1 68 ? -6.458 -1.388 22.067 1.00 98.56 68 LEU A N 1
ATOM 546 C CA . LEU A 1 68 ? -5.843 -2.456 21.270 1.00 98.56 68 LEU A CA 1
ATOM 547 C C . LEU A 1 68 ? -6.191 -2.336 19.779 1.00 98.56 68 LEU A C 1
ATOM 549 O O . LEU A 1 68 ? -5.319 -2.483 18.916 1.00 98.56 68 LEU A O 1
ATOM 553 N N . CYS A 1 69 ? -7.455 -2.047 19.456 1.00 98.56 69 CYS A N 1
ATOM 554 C CA . CYS A 1 69 ? -7.875 -1.828 18.072 1.00 98.56 69 CYS A CA 1
ATOM 555 C C . CYS A 1 69 ? -7.231 -0.568 17.468 1.00 98.56 69 CYS A C 1
ATOM 557 O O . CYS A 1 69 ? -6.797 -0.615 16.314 1.00 98.56 69 CYS A O 1
ATOM 559 N N . CYS A 1 70 ? -7.114 0.513 18.246 1.00 98.56 70 CYS A N 1
ATOM 560 C CA . CYS A 1 70 ? -6.456 1.757 17.842 1.00 98.56 70 CYS A CA 1
ATOM 561 C C . CYS A 1 70 ? -4.991 1.511 17.475 1.00 98.56 70 CYS A C 1
ATOM 563 O O . CYS A 1 70 ? -4.590 1.755 16.338 1.00 98.56 70 CYS A O 1
ATOM 565 N N . GLN A 1 71 ? -4.220 0.914 18.391 1.00 98.62 71 GLN A N 1
ATOM 566 C CA . GLN A 1 71 ? -2.800 0.611 18.182 1.00 98.62 71 GLN A CA 1
ATOM 567 C C . GLN A 1 71 ? -2.580 -0.283 16.956 1.00 98.62 71 GLN A C 1
ATOM 569 O O . GLN A 1 71 ? -1.657 -0.071 16.168 1.00 98.62 71 GLN A O 1
ATOM 574 N N . LYS A 1 72 ? -3.449 -1.284 16.754 1.00 98.50 72 LYS A N 1
ATOM 575 C CA . LYS A 1 72 ? -3.391 -2.151 15.571 1.00 98.50 72 LYS A CA 1
ATOM 576 C C . LYS A 1 72 ? -3.623 -1.359 14.282 1.00 98.50 72 LYS A C 1
ATOM 578 O O . LYS A 1 72 ? -2.880 -1.547 13.318 1.00 98.50 72 LYS A O 1
ATOM 583 N N . PHE A 1 73 ? -4.640 -0.499 14.248 1.00 98.75 73 PHE A N 1
ATOM 584 C CA . PHE A 1 73 ? -4.937 0.330 13.080 1.00 98.75 73 PHE A CA 1
ATOM 585 C C . PHE A 1 73 ? -3.820 1.338 12.784 1.00 98.75 73 PHE A C 1
ATOM 587 O O . PHE A 1 73 ? -3.448 1.501 11.619 1.00 98.75 73 PHE A O 1
ATOM 594 N N . GLU A 1 74 ? -3.257 1.974 13.810 1.00 98.62 74 GLU A N 1
ATOM 595 C CA . GLU A 1 74 ? -2.142 2.917 13.683 1.00 98.62 74 GLU A CA 1
ATOM 596 C C . GLU A 1 74 ? -0.901 2.233 13.116 1.00 98.62 74 GLU A C 1
ATOM 598 O O . GLU A 1 74 ? -0.374 2.677 12.097 1.00 98.62 74 GLU A O 1
ATOM 603 N N . LYS A 1 75 ? -0.511 1.083 13.678 1.00 98.44 75 LYS A N 1
ATOM 604 C CA . LYS A 1 75 ? 0.636 0.303 13.199 1.00 98.44 75 LYS A CA 1
ATOM 605 C C . LYS A 1 75 ? 0.492 -0.106 11.732 1.00 98.44 75 LYS A C 1
ATOM 607 O O . LYS A 1 75 ? 1.435 0.017 10.951 1.00 98.44 75 LYS A O 1
ATOM 612 N N . ILE A 1 76 ? -0.688 -0.595 11.334 1.00 98.25 76 ILE A N 1
ATOM 613 C CA . ILE A 1 76 ? -0.938 -0.955 9.930 1.00 98.25 76 ILE A CA 1
ATOM 614 C C . ILE A 1 76 ? -0.935 0.300 9.048 1.00 98.25 76 ILE A C 1
ATOM 616 O O . ILE A 1 76 ? -0.433 0.253 7.929 1.00 98.25 76 ILE A O 1
ATOM 620 N N . SER A 1 77 ? -1.476 1.421 9.527 1.00 98.62 77 SER A N 1
ATOM 621 C CA . SER A 1 77 ? -1.517 2.678 8.773 1.00 98.62 77 SER A CA 1
ATOM 622 C C . SER A 1 77 ? -0.130 3.262 8.525 1.00 98.62 77 SER A C 1
ATOM 624 O O . SER A 1 77 ? 0.138 3.717 7.414 1.00 98.62 77 SER A O 1
ATOM 626 N N . GLU A 1 78 ? 0.747 3.225 9.525 1.00 98.44 78 GLU A N 1
ATOM 627 C CA . GLU A 1 78 ? 2.134 3.667 9.403 1.00 98.44 78 GLU A CA 1
ATOM 628 C C . GLU A 1 78 ? 2.896 2.809 8.388 1.00 98.44 78 GLU A C 1
ATOM 630 O O . GLU A 1 78 ? 3.443 3.338 7.418 1.00 98.44 78 GLU A O 1
ATOM 635 N N . SER A 1 79 ? 2.827 1.481 8.538 1.00 97.31 79 SER A N 1
ATOM 636 C CA . SER A 1 79 ? 3.434 0.544 7.587 1.00 97.31 79 SER A CA 1
ATOM 637 C C . SER A 1 79 ? 2.881 0.733 6.171 1.00 97.31 79 SER A C 1
ATOM 639 O O . SER A 1 79 ? 3.653 0.843 5.225 1.00 97.31 79 SER A O 1
ATOM 641 N N . ALA A 1 80 ? 1.560 0.864 6.007 1.00 98.12 80 ALA A N 1
ATOM 642 C CA . ALA A 1 80 ? 0.945 1.092 4.701 1.00 98.12 80 ALA A CA 1
ATOM 643 C C . ALA A 1 80 ? 1.417 2.392 4.044 1.00 98.12 80 ALA A C 1
ATOM 645 O O . ALA A 1 80 ? 1.644 2.418 2.837 1.00 98.12 80 ALA A O 1
ATOM 646 N N . LYS A 1 81 ? 1.584 3.469 4.817 1.00 98.25 81 LYS A N 1
ATOM 647 C CA . LYS A 1 81 ? 2.086 4.741 4.291 1.00 98.25 81 LYS A CA 1
ATOM 648 C C . LYS A 1 81 ? 3.508 4.589 3.754 1.00 98.25 81 LYS A C 1
ATOM 650 O O . LYS A 1 81 ? 3.765 5.020 2.631 1.00 98.25 81 LYS A O 1
ATOM 655 N N . GLN A 1 82 ? 4.396 3.972 4.531 1.00 98.00 82 GLN A N 1
ATOM 656 C CA . GLN A 1 82 ? 5.790 3.778 4.139 1.00 98.00 82 GLN A CA 1
ATOM 657 C C . GLN A 1 82 ? 5.906 2.865 2.910 1.00 98.00 82 GLN A C 1
ATOM 659 O O . GLN A 1 82 ? 6.477 3.263 1.896 1.00 98.00 82 GLN A O 1
ATOM 664 N N . GLU A 1 83 ? 5.257 1.700 2.943 1.00 97.19 83 GLU A N 1
ATOM 665 C CA . GLU A 1 83 ? 5.295 0.717 1.853 1.00 97.19 83 GLU A CA 1
ATOM 666 C C . GLU A 1 83 ? 4.764 1.284 0.530 1.00 97.19 83 GLU A C 1
ATOM 668 O O . GLU A 1 83 ? 5.320 1.018 -0.534 1.00 97.19 83 GLU A O 1
ATOM 673 N N . LEU A 1 84 ? 3.716 2.117 0.560 1.00 98.00 84 LEU A N 1
ATOM 674 C CA . LEU A 1 84 ? 3.180 2.744 -0.653 1.00 98.00 84 LEU A CA 1
ATOM 675 C C . LEU A 1 84 ? 4.119 3.804 -1.244 1.00 98.00 84 LEU A C 1
ATOM 677 O O . LEU A 1 84 ? 4.203 3.931 -2.471 1.00 98.00 84 LEU A O 1
ATOM 681 N N . ILE A 1 85 ? 4.822 4.561 -0.396 1.00 98.12 85 ILE A N 1
ATOM 682 C CA . ILE A 1 85 ? 5.835 5.531 -0.835 1.00 98.12 85 ILE A CA 1
ATOM 683 C C . ILE A 1 85 ? 7.003 4.792 -1.491 1.00 98.12 85 ILE A C 1
ATOM 685 O O . ILE A 1 85 ? 7.412 5.143 -2.606 1.00 98.12 85 ILE A O 1
ATOM 689 N N . ASP A 1 86 ? 7.491 3.735 -0.847 1.00 96.94 86 ASP A N 1
ATOM 690 C CA . ASP A 1 86 ? 8.613 2.942 -1.341 1.00 96.94 86 ASP A CA 1
ATOM 691 C C . ASP A 1 86 ? 8.242 2.192 -2.620 1.00 96.94 86 ASP A C 1
ATOM 693 O O . ASP A 1 86 ? 9.003 2.207 -3.590 1.00 96.94 86 ASP A O 1
ATOM 697 N N . PHE A 1 87 ? 7.044 1.607 -2.676 1.00 97.19 87 PHE A N 1
ATOM 698 C CA . PHE A 1 87 ? 6.505 0.966 -3.872 1.00 97.19 87 PHE A CA 1
ATOM 699 C C . PHE A 1 87 ? 6.455 1.936 -5.056 1.00 97.19 87 PHE A C 1
ATOM 701 O O . PHE A 1 87 ? 6.974 1.626 -6.131 1.00 97.19 87 PHE A O 1
ATOM 708 N N . LYS A 1 88 ? 5.887 3.138 -4.870 1.00 97.19 88 LYS A N 1
ATOM 709 C CA . LYS A 1 88 ? 5.831 4.163 -5.924 1.00 97.19 88 LYS A CA 1
ATOM 710 C C . LYS A 1 88 ? 7.234 4.530 -6.408 1.00 97.19 88 LYS A C 1
ATOM 712 O O . LYS A 1 88 ? 7.464 4.590 -7.616 1.00 97.19 88 LYS A O 1
ATOM 717 N N . THR A 1 89 ? 8.151 4.774 -5.477 1.00 97.94 89 THR A N 1
ATOM 718 C CA . THR A 1 89 ? 9.513 5.231 -5.776 1.00 97.94 89 THR A CA 1
ATOM 719 C C . THR A 1 89 ? 10.299 4.167 -6.540 1.00 97.94 89 THR A C 1
ATOM 721 O O . THR A 1 89 ? 10.821 4.449 -7.622 1.00 97.94 89 THR A O 1
ATOM 724 N N . ARG A 1 90 ? 10.309 2.924 -6.038 1.00 97.69 90 ARG A N 1
ATOM 725 C CA . ARG A 1 90 ? 10.971 1.783 -6.688 1.00 97.69 90 ARG A CA 1
ATOM 726 C C . ARG A 1 90 ? 10.391 1.519 -8.076 1.00 97.69 90 ARG A C 1
ATOM 728 O O . ARG A 1 90 ? 11.151 1.401 -9.039 1.00 97.69 90 ARG A O 1
ATOM 735 N N . ARG A 1 91 ? 9.058 1.521 -8.203 1.00 97.50 91 ARG A N 1
ATOM 736 C CA . ARG A 1 91 ? 8.364 1.287 -9.477 1.00 97.50 91 ARG A CA 1
ATOM 737 C C . ARG A 1 91 ? 8.770 2.294 -10.538 1.00 97.50 91 ARG A C 1
ATOM 739 O O . ARG A 1 91 ? 9.184 1.901 -11.624 1.00 97.50 91 ARG A O 1
ATOM 746 N N . VAL A 1 92 ? 8.681 3.587 -10.232 1.00 97.62 92 VAL A N 1
ATOM 747 C CA . VAL A 1 92 ? 9.013 4.640 -11.204 1.00 97.62 92 VAL A CA 1
ATOM 748 C C . VAL A 1 92 ? 10.474 4.543 -11.640 1.00 97.62 92 VAL A C 1
ATOM 750 O O . VAL A 1 92 ? 10.752 4.603 -12.836 1.00 97.62 92 VAL A O 1
ATOM 753 N N . ALA A 1 93 ? 11.401 4.351 -10.698 1.00 97.25 93 ALA A N 1
ATOM 754 C CA . ALA A 1 93 ? 12.819 4.231 -11.018 1.00 97.25 93 ALA A CA 1
ATOM 755 C C . ALA A 1 93 ? 13.108 3.029 -11.932 1.00 97.25 93 ALA A C 1
ATOM 757 O O . ALA A 1 93 ? 13.840 3.169 -12.914 1.00 97.25 93 ALA A O 1
ATOM 758 N N . ALA A 1 94 ? 12.502 1.875 -11.642 1.00 95.94 94 ALA A N 1
ATOM 759 C CA . ALA A 1 94 ? 12.729 0.647 -12.391 1.00 95.94 94 ALA A CA 1
ATOM 760 C C . ALA A 1 94 ? 12.164 0.716 -13.819 1.00 95.94 94 ALA A C 1
ATOM 762 O O . ALA A 1 94 ? 12.885 0.418 -14.769 1.00 95.94 94 ALA A O 1
ATOM 763 N N . PHE A 1 95 ? 10.921 1.184 -13.989 1.00 95.94 95 PHE A N 1
ATOM 764 C CA . PHE A 1 95 ? 10.332 1.362 -15.322 1.00 95.94 95 PHE A CA 1
ATOM 765 C C . PHE A 1 95 ? 11.073 2.413 -16.142 1.00 95.94 95 PHE A C 1
ATOM 767 O O . PHE A 1 95 ? 11.335 2.188 -17.317 1.00 95.94 95 PHE A O 1
ATOM 774 N N . ARG A 1 96 ? 11.467 3.539 -15.531 1.00 97.00 96 ARG A N 1
ATOM 775 C CA . ARG A 1 96 ? 12.250 4.563 -16.234 1.00 97.00 96 ARG A CA 1
ATOM 776 C C . ARG A 1 96 ? 13.557 3.984 -16.766 1.00 97.00 96 ARG A C 1
ATOM 778 O O . ARG A 1 96 ? 13.881 4.216 -17.921 1.00 97.00 96 ARG A O 1
ATOM 785 N N . LYS A 1 97 ? 14.297 3.246 -15.932 1.00 95.38 97 LYS A N 1
ATOM 786 C CA . LYS A 1 97 ? 15.561 2.625 -16.340 1.00 95.38 97 LYS A CA 1
ATOM 787 C C . LYS A 1 97 ? 15.348 1.652 -17.503 1.00 95.38 97 LYS A C 1
ATOM 789 O O . LYS A 1 97 ? 15.997 1.796 -18.528 1.00 95.38 97 LYS A O 1
ATOM 794 N N . ASN A 1 98 ? 14.406 0.723 -17.357 1.00 93.88 98 ASN A N 1
ATOM 795 C CA . ASN A 1 98 ? 14.178 -0.318 -18.354 1.00 93.88 98 ASN A CA 1
ATOM 796 C C . ASN A 1 98 ? 13.676 0.239 -19.700 1.00 93.88 98 ASN A C 1
ATOM 798 O O . ASN A 1 98 ? 14.156 -0.183 -20.743 1.00 93.88 98 ASN A O 1
ATOM 802 N N . LEU A 1 99 ? 12.778 1.232 -19.692 1.00 93.12 99 LEU A N 1
ATOM 803 C CA . LEU A 1 99 ? 12.292 1.856 -20.930 1.00 93.12 99 LEU A CA 1
ATOM 804 C C . LEU A 1 99 ? 13.374 2.674 -21.646 1.00 93.12 99 LEU A C 1
ATOM 806 O O . LEU A 1 99 ? 13.402 2.699 -22.873 1.00 93.12 99 L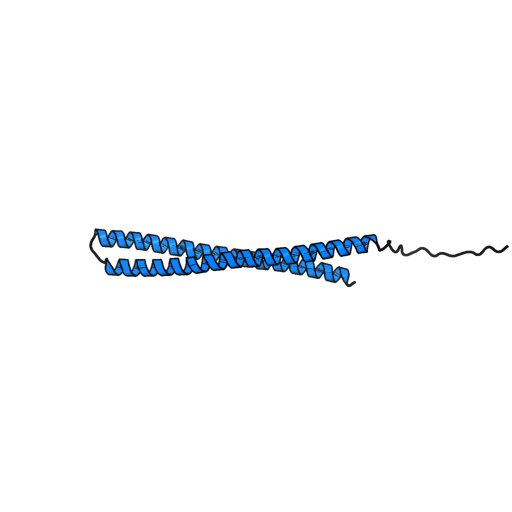EU A O 1
ATOM 810 N N . VAL A 1 100 ? 14.266 3.335 -20.899 1.00 94.88 100 VAL A N 1
ATOM 811 C CA . VAL A 1 100 ? 15.416 4.039 -21.488 1.00 94.88 100 VAL A CA 1
ATOM 812 C C . VAL A 1 100 ? 16.373 3.041 -22.142 1.00 94.88 100 VAL A C 1
ATOM 814 O O . VAL A 1 100 ? 16.747 3.239 -23.293 1.00 94.88 100 VAL A O 1
ATOM 817 N N . GLU A 1 101 ? 16.716 1.952 -21.448 1.00 91.56 101 GLU A N 1
ATOM 818 C CA . GLU A 1 101 ? 17.588 0.895 -21.982 1.00 91.56 101 GLU A CA 1
ATOM 819 C C . GLU A 1 101 ? 16.999 0.259 -23.254 1.00 91.56 101 GLU A C 1
ATOM 821 O O . GLU A 1 101 ? 17.715 0.087 -24.244 1.00 91.56 101 GLU A O 1
ATOM 826 N N . LEU A 1 102 ? 15.687 -0.007 -23.267 1.00 90.19 102 LEU A N 1
ATOM 827 C CA . LEU A 1 102 ? 14.984 -0.536 -24.437 1.00 90.19 102 LEU A CA 1
ATOM 828 C C . LEU A 1 102 ? 15.025 0.443 -25.620 1.00 90.19 102 LEU A C 1
ATOM 830 O O . LEU A 1 102 ? 15.416 0.060 -26.720 1.00 90.19 102 LEU A O 1
ATOM 834 N N . ALA A 1 103 ? 14.701 1.719 -25.394 1.00 91.81 103 ALA A N 1
ATOM 835 C CA . ALA A 1 103 ? 14.721 2.734 -26.447 1.00 91.81 103 ALA A CA 1
ATOM 836 C C . ALA A 1 103 ? 16.132 2.942 -27.029 1.00 91.81 103 ALA A C 1
ATOM 838 O O . ALA A 1 103 ? 16.306 3.079 -28.242 1.00 91.81 103 ALA A O 1
ATOM 839 N N . GLU A 1 104 ? 17.168 2.943 -26.186 1.00 92.06 104 GLU A N 1
ATOM 840 C CA . GLU A 1 104 ? 18.560 3.031 -26.638 1.00 92.06 104 GLU A CA 1
ATOM 841 C C . GLU A 1 104 ? 18.961 1.844 -27.521 1.00 92.06 104 GLU A C 1
ATOM 843 O O . GLU A 1 104 ? 19.713 2.011 -28.488 1.00 92.06 104 GLU A O 1
ATOM 848 N N . LEU A 1 105 ? 18.471 0.649 -27.197 1.00 89.31 105 LEU A N 1
ATOM 849 C CA . LEU A 1 105 ? 18.706 -0.564 -27.967 1.00 89.31 105 LEU A CA 1
ATOM 850 C C . LEU A 1 105 ? 17.966 -0.544 -29.309 1.00 89.31 105 LEU A C 1
ATOM 852 O O . LEU A 1 105 ? 18.583 -0.814 -30.341 1.00 89.31 105 LEU A O 1
ATOM 856 N N . GLU A 1 106 ? 16.697 -0.143 -29.329 1.00 87.75 106 GLU A N 1
ATOM 857 C CA . GLU A 1 106 ? 15.923 0.017 -30.566 1.00 87.75 106 GLU A CA 1
ATOM 858 C C . GLU A 1 106 ? 16.571 1.039 -31.511 1.00 87.75 106 GLU A C 1
ATOM 860 O O . GLU A 1 106 ? 16.724 0.779 -32.708 1.00 87.75 106 GLU A O 1
ATOM 865 N N . LEU A 1 107 ? 17.048 2.170 -30.976 1.00 90.44 107 LEU A N 1
ATOM 866 C CA . LEU A 1 107 ? 17.775 3.176 -31.753 1.00 90.44 107 LEU A CA 1
ATOM 867 C C . LEU A 1 107 ? 19.078 2.628 -32.347 1.00 90.44 107 LEU A C 1
ATOM 869 O O . LEU A 1 107 ? 19.433 2.985 -33.474 1.00 90.44 107 LEU A O 1
ATOM 873 N N . LYS A 1 108 ? 19.809 1.778 -31.615 1.00 88.56 108 LYS A N 1
ATOM 874 C CA . LYS A 1 108 ? 21.013 1.109 -32.134 1.00 88.56 108 LYS A CA 1
ATOM 875 C C . LYS A 1 108 ? 20.652 0.149 -33.266 1.00 88.56 108 LYS A C 1
ATOM 877 O O . LYS A 1 108 ? 21.260 0.236 -34.329 1.00 88.56 108 LYS A O 1
ATOM 882 N N . HIS A 1 109 ? 19.636 -0.695 -33.086 1.00 84.62 109 HIS A N 1
ATOM 883 C CA . HIS A 1 109 ? 19.193 -1.634 -34.120 1.00 84.62 109 HIS A CA 1
ATOM 884 C C . HIS A 1 109 ? 18.706 -0.932 -35.388 1.00 84.62 109 HIS A C 1
ATOM 886 O O . HIS A 1 109 ? 19.086 -1.338 -36.486 1.00 84.62 109 HIS A O 1
ATOM 892 N N . ALA A 1 110 ? 17.939 0.153 -35.254 1.00 85.44 110 ALA A N 1
ATOM 893 C CA . ALA A 1 110 ? 17.492 0.949 -36.392 1.00 85.44 110 ALA A CA 1
ATOM 894 C C . ALA A 1 110 ? 18.680 1.508 -37.193 1.00 85.44 110 ALA A C 1
ATOM 896 O O . ALA A 1 110 ? 18.707 1.410 -38.420 1.00 85.44 110 ALA A O 1
ATOM 897 N N . LYS A 1 111 ? 19.707 2.031 -36.509 1.00 85.00 111 LYS A N 1
ATOM 898 C CA . LYS A 1 111 ? 20.930 2.530 -37.159 1.00 85.00 111 LYS A CA 1
ATOM 899 C C . LYS A 1 111 ? 21.709 1.415 -37.862 1.00 85.00 111 LYS A C 1
ATOM 901 O O . LYS A 1 111 ? 22.139 1.617 -38.994 1.00 85.00 111 LYS A O 1
ATOM 906 N N . THR A 1 112 ? 21.859 0.245 -37.239 1.00 80.19 112 THR A N 1
ATOM 907 C CA . THR A 1 112 ? 22.568 -0.898 -37.844 1.00 80.19 112 THR A CA 1
ATOM 908 C C . THR A 1 112 ? 21.815 -1.474 -39.048 1.00 80.19 112 THR A C 1
ATOM 910 O O . THR A 1 112 ? 22.440 -1.786 -40.063 1.00 80.19 112 THR A O 1
ATOM 913 N N . CYS A 1 113 ? 20.479 -1.554 -38.987 1.00 73.75 113 CYS A N 1
ATOM 914 C CA . CYS A 1 113 ? 19.645 -1.981 -40.118 1.00 73.75 113 CYS A CA 1
ATOM 915 C C . CYS A 1 113 ? 19.758 -1.033 -41.317 1.00 73.75 113 CYS A C 1
ATOM 917 O O . CYS A 1 113 ? 19.783 -1.491 -42.452 1.00 73.75 113 CYS A O 1
ATOM 919 N N . LEU A 1 114 ? 19.863 0.280 -41.087 1.00 69.31 114 LEU A N 1
ATOM 920 C CA . LEU A 1 114 ? 20.052 1.250 -42.172 1.00 69.31 114 LEU A CA 1
ATOM 921 C C . LEU A 1 114 ? 21.463 1.203 -42.784 1.00 69.31 114 LEU A C 1
ATOM 923 O O . LEU A 1 114 ? 21.632 1.557 -43.947 1.00 69.31 114 LEU A O 1
ATOM 927 N N . HIS A 1 115 ? 22.479 0.787 -42.020 1.00 59.88 115 HIS A N 1
ATOM 928 C CA . HIS A 1 115 ? 23.879 0.773 -42.464 1.00 59.88 115 HIS A CA 1
ATOM 929 C C . HIS A 1 115 ? 24.323 -0.558 -43.096 1.00 59.88 115 HIS A C 1
ATOM 931 O O . HIS A 1 115 ? 25.412 -0.637 -43.663 1.00 59.88 115 HIS A O 1
ATOM 937 N N . THR A 1 116 ? 23.501 -1.608 -43.014 1.00 53.94 116 THR A N 1
ATOM 938 C CA . THR A 1 116 ? 23.767 -2.907 -43.644 1.00 53.94 116 THR A CA 1
ATOM 939 C C . THR A 1 116 ? 22.927 -3.044 -44.921 1.00 53.94 116 THR A C 1
ATOM 941 O O . THR A 1 116 ? 21.718 -3.253 -44.832 1.00 53.94 116 THR A O 1
ATOM 944 N N . PRO A 1 117 ? 23.510 -2.914 -46.134 1.00 52.66 117 PRO A N 1
ATOM 945 C CA . PRO A 1 117 ? 22.764 -3.199 -47.354 1.00 52.66 117 PRO A CA 1
ATOM 946 C C . PRO A 1 117 ? 22.358 -4.681 -47.370 1.00 52.66 117 PRO A C 1
ATOM 948 O O . PRO A 1 117 ? 23.113 -5.522 -46.866 1.00 52.66 117 PRO A O 1
ATOM 951 N N . PRO A 1 118 ? 21.195 -5.037 -47.947 1.00 51.91 118 PRO A N 1
ATOM 952 C CA . PRO A 1 118 ? 20.807 -6.431 -48.075 1.00 51.91 118 PRO A CA 1
ATOM 953 C C . PRO A 1 118 ? 21.887 -7.159 -48.876 1.00 51.91 118 PRO A C 1
ATOM 955 O O . PRO A 1 118 ? 22.131 -6.847 -50.042 1.00 51.91 118 PRO A O 1
ATOM 958 N N . VAL A 1 119 ? 22.558 -8.126 -48.246 1.00 53.16 119 VAL A N 1
ATOM 959 C CA . VAL A 1 119 ? 23.417 -9.067 -48.964 1.00 53.16 119 VAL A CA 1
ATOM 960 C C . VAL A 1 119 ? 22.482 -9.896 -49.829 1.00 53.16 119 VAL A C 1
ATOM 962 O O . VAL A 1 119 ? 21.843 -10.820 -49.337 1.00 53.16 119 VAL A O 1
ATOM 965 N N . VAL A 1 120 ? 22.355 -9.521 -51.100 1.00 52.72 120 VAL A N 1
ATOM 966 C CA . VAL A 1 120 ? 21.654 -10.312 -52.111 1.00 52.72 120 VAL A CA 1
ATOM 967 C C . VAL A 1 120 ? 22.548 -11.521 -52.415 1.00 52.72 120 VAL A C 1
ATOM 969 O O . VAL A 1 120 ? 23.620 -11.342 -53.002 1.00 52.72 120 VAL A O 1
ATOM 972 N N . PRO A 1 121 ? 22.193 -12.753 -52.009 1.00 46.69 121 PRO A N 1
ATOM 973 C CA . PRO A 1 121 ? 23.004 -13.919 -52.323 1.00 46.69 121 PRO A CA 1
ATOM 974 C C . PRO A 1 121 ? 22.748 -14.272 -53.793 1.00 46.69 121 PRO A C 1
ATOM 976 O O . PRO A 1 121 ? 21.670 -14.760 -54.123 1.00 46.69 121 PRO A O 1
ATOM 979 N N . GLY A 1 122 ? 23.704 -14.000 -54.691 1.00 51.97 122 GLY A N 1
ATOM 980 C CA . GLY A 1 122 ? 23.615 -14.506 -56.070 1.00 51.97 122 GLY A CA 1
ATOM 981 C C . GLY A 1 122 ? 24.254 -13.701 -57.203 1.00 51.97 122 GLY A C 1
ATOM 982 O O . GLY A 1 122 ? 24.228 -14.179 -58.334 1.00 51.97 122 GLY A O 1
ATOM 983 N N . MET A 1 123 ? 24.854 -12.528 -56.977 1.00 44.84 123 MET A N 1
ATOM 984 C CA . MET A 1 123 ? 25.517 -11.803 -58.074 1.00 44.84 123 MET A CA 1
ATOM 985 C C . MET A 1 123 ? 26.950 -12.301 -58.293 1.00 44.84 123 MET A C 1
ATOM 987 O O . MET A 1 123 ? 27.913 -11.801 -57.717 1.00 44.84 123 MET A O 1
ATOM 991 N N . SER A 1 124 ? 27.080 -13.309 -59.153 1.00 43.06 124 SER A N 1
ATOM 992 C CA . SER A 1 124 ? 28.349 -13.711 -59.757 1.00 43.06 124 SER A CA 1
ATOM 993 C C . SER A 1 124 ? 28.756 -12.675 -60.811 1.00 43.06 124 SER A C 1
ATOM 995 O O . SER A 1 124 ? 28.207 -12.628 -61.908 1.00 43.06 124 SER A O 1
ATOM 997 N N . PHE A 1 125 ? 29.732 -11.823 -60.490 1.00 44.84 125 PHE A N 1
ATOM 998 C CA . PHE A 1 125 ? 30.390 -10.982 -61.490 1.00 44.84 125 PHE A CA 1
ATOM 999 C C . PHE A 1 125 ? 31.413 -11.823 -62.260 1.00 44.84 125 PHE A C 1
ATOM 1001 O O . PHE A 1 125 ? 32.578 -11.922 -61.881 1.00 44.84 125 PHE A O 1
ATOM 1008 N N . THR A 1 126 ? 30.995 -12.428 -63.372 1.00 47.25 126 THR A N 1
ATOM 1009 C CA . THR A 1 126 ? 31.942 -12.852 -64.408 1.00 47.25 126 THR A CA 1
ATOM 1010 C C . THR A 1 126 ? 32.367 -11.617 -65.196 1.00 47.25 126 THR A C 1
ATOM 1012 O O . THR A 1 126 ? 31.701 -11.221 -66.155 1.00 47.25 126 THR A O 1
ATOM 1015 N N . ALA A 1 127 ? 33.469 -10.987 -64.792 1.00 43.25 127 ALA A N 1
ATOM 1016 C CA . ALA A 1 127 ? 34.139 -9.987 -65.611 1.00 43.25 127 ALA A CA 1
ATOM 1017 C C . ALA A 1 127 ? 34.767 -10.690 -66.829 1.00 43.25 127 ALA A C 1
ATOM 1019 O O . ALA A 1 127 ? 35.875 -11.219 -66.761 1.00 43.25 127 ALA A O 1
ATOM 1020 N N . LYS A 1 128 ? 34.033 -10.739 -67.949 1.00 44.38 128 LYS A N 1
ATOM 1021 C CA . LYS A 1 128 ? 34.624 -11.018 -69.262 1.00 44.38 128 LYS A CA 1
ATOM 1022 C C . LYS A 1 128 ? 35.559 -9.861 -69.600 1.00 44.38 128 LYS A C 1
ATOM 1024 O O . LYS A 1 128 ? 35.120 -8.718 -69.698 1.00 44.38 128 LYS A O 1
ATOM 1029 N N . GLY A 1 129 ? 36.839 -10.180 -69.764 1.00 46.25 129 GLY A N 1
ATOM 1030 C CA . GLY A 1 129 ? 37.817 -9.263 -70.325 1.00 46.25 129 GLY A CA 1
ATOM 1031 C C . GLY A 1 129 ? 37.423 -8.827 -71.733 1.00 46.25 129 GLY A C 1
ATOM 1032 O O . GLY A 1 129 ? 36.783 -9.574 -72.474 1.00 46.25 129 GLY A O 1
ATOM 1033 N N . ASN A 1 130 ? 37.851 -7.626 -72.105 1.00 37.50 130 ASN A N 1
ATOM 1034 C CA . ASN A 1 130 ? 38.020 -7.292 -73.505 1.00 37.50 130 ASN A CA 1
ATOM 1035 C C . ASN A 1 130 ? 39.321 -6.507 -73.675 1.00 37.50 130 ASN A C 1
ATOM 1037 O O . ASN A 1 130 ? 39.461 -5.387 -73.188 1.00 37.50 130 ASN A O 1
ATOM 1041 N N . SER A 1 131 ? 40.281 -7.162 -74.322 1.00 45.06 131 SER A N 1
ATOM 1042 C CA . SER A 1 131 ? 41.496 -6.567 -74.861 1.00 45.06 131 SER A CA 1
ATOM 1043 C C . SER A 1 131 ? 41.175 -5.831 -76.159 1.00 45.06 131 SER A C 1
ATOM 1045 O O . SER A 1 131 ? 40.609 -6.444 -77.064 1.00 45.06 131 SER A O 1
ATOM 1047 N N . ARG A 1 132 ? 41.610 -4.577 -76.275 1.00 42.41 132 ARG A N 1
ATOM 1048 C CA . ARG A 1 132 ? 42.534 -4.036 -77.295 1.00 42.41 132 ARG A CA 1
ATOM 1049 C C . ARG A 1 132 ? 42.502 -2.516 -77.261 1.00 42.41 132 ARG A C 1
ATOM 1051 O O . ARG A 1 132 ? 41.386 -1.960 -77.239 1.00 42.41 132 ARG A O 1
#

Mean predicted aligned error: 9.54 Å

Secondary structure (DSSP, 8-state):
-HHHHHHHHHHHHHHHHHHHHHHHHHHHHHHHHHHHHHHHHHHHHHHHHHHHHHTTSSHHHHHHHHHHHHHHHHHHHHHHHHHHHHHHHHHHHHHHHHHHHHHHHHHHHHHHHHHS----TT----------

Organism: Equus asinus (NCBI:txid9793)

Solvent-accessible surface area (backbone atoms only — not comparable to full-atom values): 7334 Å² total; per-residue (Å²): 122,63,66,68,49,56,51,54,53,51,56,48,53,52,53,52,50,52,54,51,53,52,51,52,51,50,52,53,50,53,47,52,48,54,33,54,51,32,44,54,52,24,54,50,28,48,55,48,27,54,52,18,54,77,65,75,42,67,42,72,60,31,49,53,52,24,52,55,29,44,54,52,27,49,54,42,48,52,51,49,54,52,52,51,52,50,50,53,53,54,50,54,55,52,52,54,52,53,55,50,56,49,52,56,48,52,54,49,51,53,51,51,59,73,72,50,77,82,82,71,90,76,85,77,81,79,79,76,83,80,91,131

Foldseek 3Di:
DVLVVVLVVLVVVVVVLVVVLVVLVVVLVVLVVQLVVLVVQLVVLVVVLVVCVVVVHCNVVSVVSNVVSVVSNVVSVVVSVVSVVVSVVVSVVSVVVSVVVNVVSVVVVVVVVVVDDPPPPDDDPPPDDDDD

pLDDT: mean 87.25, std 17.71, range [37.5, 98.75]

Radius of gyration: 32.43 Å; Cα contacts (8 Å, |Δi|>4): 44; chains: 1; bounding box: 67×20×111 Å